Protein AF-A0A6A4NST4-F1 (afdb_monomer)

pLDDT: mean 87.43, std 15.98, range [32.81, 97.75]

Organism: Lupinus albus (NCBI:txid3870)

Foldseek 3Di:
DPPPDDQLVVLQVVLLVLLCQFAVDDCADPVRDGPCVVCVVCLVVVPSVNSGHVVCPPVDDPLVSSLSSVSSNQSNDPDSVSRDGPVCSVPRDSDPPPD

Sequence (99 aa):
MQGIVNEKTDVYSYGILLLEIITGRRALDHLQQSIVLWARPLLDANNLRELVDPSLGDDYDLEEMECVVLTASLCVEQSPFLRPRMSEVTTQPKYIVAL

InterPro domains:
  IPR011009 Protein kinase-like domain superfamily [SSF56112] (4-92)
  IPR046958 Receptor-like cytosolic serine/threonine-protein kinase RBK1/2/STUNTED [PTHR47987] (1-91)

Mean predicted aligned error: 5.73 Å

Structure (mmCIF, N/CA/C/O backbone):
data_AF-A0A6A4NST4-F1
#
_entry.id   AF-A0A6A4NST4-F1
#
loop_
_atom_site.group_PDB
_atom_site.id
_atom_site.type_symbol
_atom_site.label_atom_id
_atom_site.label_alt_id
_atom_site.label_comp_id
_atom_site.label_asym_id
_atom_site.label_entity_id
_atom_site.label_seq_id
_atom_site.pdbx_PDB_ins_code
_atom_site.Cartn_x
_atom_site.Cartn_y
_atom_site.Cartn_z
_atom_site.occupancy
_atom_site.B_iso_or_equiv
_atom_site.auth_seq_id
_atom_site.auth_comp_id
_atom_site.auth_asym_id
_atom_site.auth_atom_id
_atom_site.pdbx_PDB_model_num
ATOM 1 N N . MET A 1 1 ? 2.769 7.298 -27.152 1.00 40.72 1 MET A N 1
ATOM 2 C CA . MET A 1 1 ? 3.194 6.810 -25.824 1.00 40.72 1 MET A CA 1
ATOM 3 C C . MET A 1 1 ? 3.494 5.330 -25.955 1.00 40.72 1 MET A C 1
ATOM 5 O O . MET A 1 1 ? 2.572 4.566 -26.194 1.00 40.72 1 MET A O 1
ATOM 9 N N . GLN A 1 2 ? 4.762 4.926 -25.895 1.00 52.06 2 GLN A N 1
ATOM 10 C CA . GLN A 1 2 ? 5.093 3.515 -25.692 1.00 52.06 2 GLN A CA 1
ATOM 11 C C . GLN A 1 2 ? 4.999 3.274 -24.186 1.00 52.06 2 GLN A C 1
ATOM 13 O O . GLN A 1 2 ? 5.840 3.759 -23.433 1.00 52.06 2 GLN A O 1
ATOM 18 N N . GLY A 1 3 ? 3.922 2.630 -23.740 1.00 60.78 3 GLY A N 1
ATOM 19 C CA . GLY A 1 3 ? 3.842 2.157 -22.364 1.00 60.78 3 GLY A CA 1
ATOM 20 C C . GLY A 1 3 ? 4.898 1.076 -22.176 1.00 60.78 3 GLY A C 1
ATOM 21 O O . GLY A 1 3 ? 4.908 0.095 -22.918 1.00 60.78 3 GLY A O 1
ATOM 22 N N . ILE A 1 4 ? 5.810 1.268 -21.227 1.00 63.31 4 ILE A N 1
ATOM 23 C CA . ILE A 1 4 ? 6.735 0.212 -20.825 1.00 63.31 4 ILE A CA 1
ATOM 24 C C . ILE A 1 4 ? 5.906 -0.793 -20.025 1.00 63.31 4 ILE A C 1
ATOM 26 O O . ILE A 1 4 ? 5.597 -0.573 -18.852 1.00 63.31 4 ILE A O 1
ATOM 30 N N . VAL A 1 5 ? 5.500 -1.871 -20.694 1.00 67.44 5 VAL A N 1
ATOM 31 C CA . VAL A 1 5 ? 4.855 -3.018 -20.053 1.00 67.44 5 VAL A CA 1
ATOM 32 C C . VAL A 1 5 ? 5.952 -3.796 -19.338 1.00 67.44 5 VAL A C 1
ATOM 34 O O . VAL A 1 5 ? 6.819 -4.399 -19.967 1.00 67.44 5 VAL A O 1
ATOM 37 N N . ASN A 1 6 ? 5.957 -3.703 -18.015 1.00 84.69 6 ASN A N 1
ATOM 38 C CA . ASN A 1 6 ? 6.880 -4.401 -17.135 1.00 84.69 6 ASN A CA 1
ATOM 39 C C . ASN A 1 6 ? 6.132 -4.694 -15.834 1.00 84.69 6 ASN A C 1
ATOM 41 O O . ASN A 1 6 ? 5.343 -3.862 -15.391 1.00 84.69 6 ASN A O 1
ATOM 45 N N . GLU A 1 7 ? 6.436 -5.822 -15.199 1.00 91.12 7 GLU A N 1
ATOM 46 C CA . GLU A 1 7 ? 5.892 -6.244 -13.904 1.00 91.12 7 GLU A CA 1
ATOM 47 C C . GLU A 1 7 ? 5.878 -5.093 -12.885 1.00 91.12 7 GLU A C 1
ATOM 49 O O . GLU A 1 7 ? 4.913 -4.903 -12.156 1.00 91.12 7 GLU A O 1
ATOM 54 N N . LYS A 1 8 ? 6.919 -4.251 -12.864 1.00 93.19 8 LYS A N 1
ATOM 55 C CA . LYS A 1 8 ? 7.011 -3.115 -11.931 1.00 93.19 8 LYS A CA 1
ATOM 56 C C . LYS A 1 8 ? 5.955 -2.027 -12.148 1.00 93.19 8 LYS A C 1
ATOM 58 O O . LYS A 1 8 ? 5.676 -1.275 -11.212 1.00 93.19 8 LYS A O 1
ATOM 63 N N . THR A 1 9 ? 5.405 -1.906 -13.352 1.00 93.31 9 THR A N 1
ATOM 64 C CA . THR A 1 9 ? 4.270 -1.021 -13.654 1.00 93.31 9 THR A CA 1
ATOM 65 C C . THR A 1 9 ? 2.973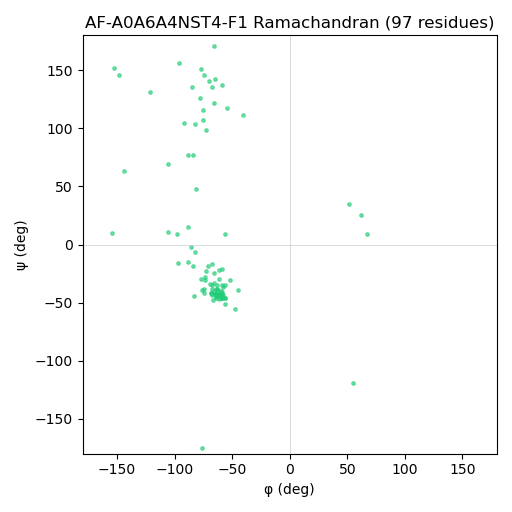 -1.611 -13.099 1.00 93.31 9 THR A C 1
ATOM 67 O O . THR A 1 9 ? 2.162 -0.876 -12.532 1.00 93.31 9 THR A O 1
ATOM 70 N N . ASP A 1 10 ? 2.814 -2.933 -13.184 1.00 93.56 10 ASP A N 1
ATOM 71 C CA . ASP A 1 10 ? 1.663 -3.650 -12.627 1.00 93.56 10 ASP A CA 1
ATOM 72 C C . ASP A 1 10 ? 1.681 -3.596 -11.094 1.00 93.56 10 ASP A C 1
ATOM 74 O O . ASP A 1 10 ? 0.672 -3.247 -10.488 1.00 93.56 10 ASP A O 1
ATOM 78 N N . VAL A 1 11 ? 2.849 -3.807 -10.470 1.00 95.75 11 VAL A N 1
ATOM 79 C CA . VAL A 1 11 ? 3.050 -3.652 -9.015 1.00 95.75 11 VAL A CA 1
ATOM 80 C C . VAL A 1 11 ? 2.659 -2.248 -8.555 1.00 95.75 11 VAL A C 1
ATOM 82 O O . VAL A 1 11 ? 1.945 -2.090 -7.571 1.00 95.75 11 VAL A O 1
ATOM 85 N N . TYR A 1 12 ? 3.090 -1.216 -9.282 1.00 95.56 12 TYR A N 1
ATOM 86 C CA . TYR A 1 12 ? 2.765 0.166 -8.929 1.00 95.56 12 TYR A CA 1
ATOM 87 C C . TYR A 1 12 ? 1.261 0.440 -9.006 1.00 95.56 12 TYR A C 1
ATOM 89 O O . TYR A 1 12 ? 0.688 1.055 -8.109 1.00 95.56 12 TYR A O 1
ATOM 97 N N . SER A 1 13 ? 0.617 -0.062 -10.059 1.00 95.44 13 SER A N 1
ATOM 98 C CA . SER A 1 13 ? -0.825 0.089 -10.263 1.00 95.44 13 SER A CA 1
ATOM 99 C C . SER A 1 13 ? -1.626 -0.695 -9.217 1.00 95.44 13 SER A C 1
ATOM 101 O O . SER A 1 13 ? -2.649 -0.213 -8.740 1.00 95.44 13 SER A O 1
ATOM 103 N N . TYR A 1 14 ? -1.128 -1.858 -8.792 1.00 95.75 14 TYR A N 1
ATOM 104 C CA . TYR A 1 14 ? -1.679 -2.611 -7.668 1.00 95.75 14 TYR A CA 1
ATOM 105 C C . TYR A 1 14 ? -1.558 -1.842 -6.345 1.00 95.75 14 TYR A C 1
ATOM 107 O O . TYR A 1 14 ? -2.519 -1.770 -5.587 1.00 95.75 14 TYR A O 1
ATOM 115 N N . GLY A 1 15 ? -0.416 -1.197 -6.089 1.00 96.81 15 GLY A N 1
ATOM 116 C CA . GLY A 1 15 ? -0.246 -0.327 -4.924 1.00 96.81 15 GLY A CA 1
ATOM 117 C C . GLY A 1 15 ? -1.244 0.836 -4.894 1.00 96.81 15 GLY A C 1
ATOM 118 O O . GLY A 1 15 ? -1.805 1.131 -3.843 1.00 96.81 15 GLY A O 1
ATOM 119 N N . ILE A 1 16 ? -1.521 1.456 -6.047 1.00 97.56 16 ILE A N 1
ATOM 120 C CA . ILE A 1 16 ? -2.568 2.485 -6.167 1.00 97.56 16 ILE A CA 1
ATOM 121 C C . ILE A 1 16 ? -3.942 1.905 -5.828 1.00 97.56 16 ILE A C 1
ATOM 123 O O . ILE A 1 16 ? -4.661 2.508 -5.037 1.00 97.56 1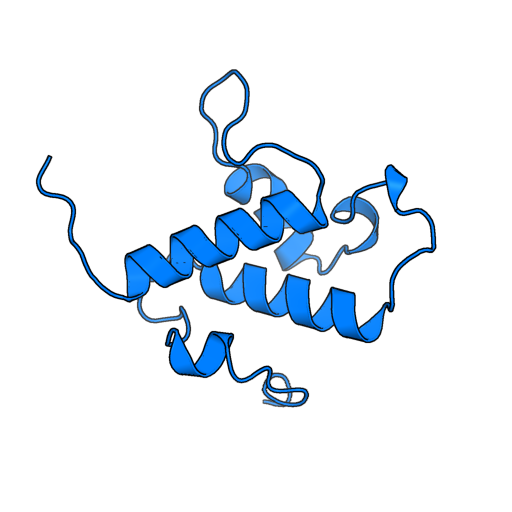6 ILE A O 1
ATOM 127 N N . LEU A 1 17 ? -4.283 0.736 -6.375 1.00 97.31 17 LEU A N 1
ATOM 128 C CA . LEU A 1 17 ? -5.552 0.067 -6.088 1.00 97.31 17 LEU A CA 1
ATOM 129 C C . LEU A 1 17 ? -5.714 -0.227 -4.589 1.00 97.31 17 LEU A C 1
ATOM 131 O O . LEU A 1 17 ? -6.785 -0.000 -4.032 1.00 97.31 17 LEU A O 1
ATOM 135 N N . LEU A 1 18 ? -4.654 -0.688 -3.916 1.00 97.00 18 LEU A N 1
ATOM 136 C CA . LEU A 1 18 ? -4.682 -0.881 -2.466 1.00 97.00 18 LEU A CA 1
ATOM 137 C C . LEU A 1 18 ? -4.956 0.431 -1.726 1.00 97.00 18 LEU A C 1
ATOM 139 O O . LEU A 1 18 ? -5.776 0.447 -0.813 1.00 97.00 18 LEU A O 1
ATOM 143 N N . LEU A 1 19 ? -4.322 1.537 -2.131 1.00 97.75 19 LEU A N 1
ATOM 144 C CA . LEU A 1 19 ? -4.601 2.848 -1.540 1.00 97.75 19 LEU A CA 1
ATOM 145 C C . LEU A 1 19 ? -6.049 3.291 -1.777 1.00 97.75 19 LEU A C 1
ATOM 147 O O . LEU A 1 19 ? -6.654 3.848 -0.866 1.00 97.75 19 LEU A O 1
ATOM 151 N N . GLU A 1 20 ? -6.631 3.038 -2.951 1.00 97.75 20 GLU A N 1
ATOM 152 C CA . GLU A 1 20 ? -8.051 3.332 -3.195 1.00 97.75 20 GLU A CA 1
ATOM 153 C C . GLU A 1 20 ? -8.961 2.563 -2.231 1.00 97.75 20 GLU A C 1
ATOM 155 O O . GLU A 1 20 ? -9.874 3.148 -1.652 1.00 97.75 20 GLU A O 1
ATOM 160 N N . ILE A 1 21 ? -8.677 1.275 -2.013 1.00 96.12 21 ILE A N 1
ATOM 161 C 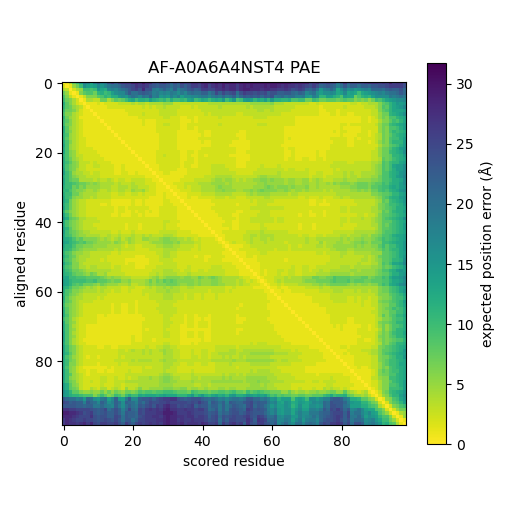CA . ILE A 1 21 ? -9.452 0.416 -1.110 1.00 96.12 21 ILE A CA 1
ATOM 162 C C . ILE A 1 21 ? -9.306 0.869 0.347 1.00 96.12 21 ILE A C 1
ATOM 164 O O . ILE A 1 21 ? -10.310 1.017 1.035 1.00 96.12 21 ILE A O 1
ATOM 168 N N . ILE A 1 22 ? -8.075 1.112 0.812 1.00 95.88 22 ILE A N 1
ATOM 169 C CA . ILE A 1 22 ? -7.798 1.512 2.201 1.00 95.88 22 ILE A CA 1
ATOM 170 C C . ILE A 1 22 ? -8.459 2.852 2.531 1.00 95.88 22 ILE A C 1
ATOM 172 O O . ILE A 1 22 ? -8.987 3.027 3.624 1.00 95.88 22 ILE A O 1
ATOM 176 N N . THR A 1 23 ? -8.384 3.811 1.608 1.00 96.25 23 THR A N 1
ATOM 177 C CA . THR A 1 23 ? -8.722 5.218 1.878 1.00 96.25 23 THR A CA 1
ATOM 178 C C . THR A 1 23 ? -10.148 5.595 1.471 1.00 96.25 23 THR A C 1
ATOM 180 O O . THR A 1 23 ? -10.607 6.684 1.820 1.00 96.25 23 THR A O 1
ATOM 183 N N . GLY A 1 24 ? -10.810 4.772 0.649 1.00 95.75 24 GLY A N 1
ATOM 184 C CA . GLY A 1 24 ? -12.088 5.103 0.011 1.00 95.75 24 GLY A CA 1
ATOM 185 C C . GLY A 1 24 ? -11.999 6.236 -1.025 1.00 95.75 24 GLY A C 1
ATOM 186 O O . GLY A 1 24 ? -13.019 6.749 -1.494 1.00 95.75 24 GLY A O 1
ATOM 187 N N . ARG A 1 25 ? -10.788 6.681 -1.387 1.00 96.12 25 ARG A N 1
ATOM 188 C CA . ARG A 1 25 ? -10.552 7.771 -2.347 1.00 96.12 25 ARG A CA 1
ATOM 189 C C . ARG A 1 25 ? -10.285 7.214 -3.741 1.00 96.12 25 ARG A C 1
ATOM 191 O O . ARG A 1 25 ? -9.813 6.100 -3.908 1.00 96.12 25 ARG A O 1
ATOM 198 N N . ARG A 1 26 ? -10.531 8.037 -4.762 1.00 96.75 26 ARG A N 1
ATOM 199 C CA . ARG A 1 26 ? -10.180 7.712 -6.154 1.00 96.75 26 ARG A CA 1
ATOM 200 C C . ARG A 1 26 ? -8.674 7.839 -6.382 1.00 96.75 26 ARG A C 1
ATOM 202 O O . ARG A 1 26 ? -8.063 8.777 -5.872 1.00 96.75 26 ARG A O 1
ATOM 209 N N . ALA A 1 27 ? -8.118 6.983 -7.239 1.00 96.50 27 ALA A N 1
ATOM 210 C CA . ALA A 1 27 ? -6.714 7.004 -7.653 1.00 96.50 27 ALA A CA 1
ATOM 211 C C . ALA A 1 27 ? -6.288 8.349 -8.241 1.00 96.50 27 ALA A C 1
ATOM 213 O O . ALA A 1 27 ? -5.146 8.771 -8.064 1.00 96.50 27 ALA A O 1
ATOM 214 N N . LEU A 1 28 ? -7.209 9.005 -8.946 1.00 96.38 28 LEU A N 1
ATOM 215 C CA . LEU A 1 28 ? -7.050 10.351 -9.470 1.00 96.38 28 LEU A CA 1
ATOM 216 C C . LEU A 1 28 ? -8.148 11.242 -8.902 1.00 96.38 28 LEU A C 1
ATOM 218 O O . LEU A 1 28 ? -9.338 10.907 -8.945 1.00 96.38 28 LEU A O 1
ATOM 222 N N . ASP A 1 29 ? -7.751 12.398 -8.389 1.00 92.25 29 ASP A N 1
ATOM 223 C CA . ASP A 1 29 ? -8.701 13.418 -7.980 1.00 92.25 29 ASP A CA 1
ATOM 224 C C . ASP A 1 29 ? -9.297 14.170 -9.192 1.00 92.25 29 ASP A C 1
ATOM 226 O O . ASP A 1 29 ? -9.070 13.855 -10.363 1.00 92.25 29 ASP A O 1
ATOM 230 N N . HIS A 1 30 ? -10.107 15.189 -8.912 1.00 91.81 30 HIS A N 1
ATOM 231 C CA . HIS A 1 30 ? -10.746 16.013 -9.940 1.00 91.81 30 HIS A CA 1
ATOM 232 C C . HIS A 1 30 ? -9.749 16.874 -10.738 1.00 91.81 30 HIS A C 1
ATOM 234 O O . HIS A 1 30 ? -10.090 17.338 -11.824 1.00 91.81 30 HIS A O 1
ATOM 240 N N . LEU A 1 31 ? -8.527 17.053 -10.231 1.00 94.44 31 LEU A N 1
ATOM 241 C CA . LEU A 1 31 ? -7.417 17.749 -10.878 1.00 94.44 31 LEU A CA 1
ATOM 242 C C . LEU A 1 31 ? -6.439 16.779 -11.564 1.00 94.44 31 LEU A C 1
ATOM 244 O O . LEU A 1 31 ? -5.381 17.213 -12.017 1.00 94.44 31 LEU A O 1
ATOM 248 N N . GLN A 1 32 ? -6.785 15.488 -11.668 1.00 93.00 32 GLN A N 1
ATOM 249 C CA . GLN A 1 32 ? -5.922 14.427 -12.205 1.00 93.00 32 GLN A CA 1
ATOM 250 C C . GLN A 1 32 ? -4.629 14.220 -11.393 1.00 93.00 32 GLN A C 1
ATOM 252 O O . GLN A 1 32 ? -3.629 13.732 -11.921 1.00 93.00 32 GLN A O 1
ATOM 257 N N . GLN A 1 33 ? -4.630 14.575 -10.107 1.00 94.06 33 GLN A N 1
ATOM 258 C CA . GLN A 1 33 ? -3.523 14.295 -9.202 1.00 94.06 33 GLN A CA 1
ATOM 259 C C . GLN A 1 33 ? -3.655 12.890 -8.624 1.00 94.06 33 GLN A C 1
ATOM 261 O O . GLN A 1 33 ? -4.734 12.465 -8.212 1.00 94.06 33 GLN A O 1
ATOM 266 N N . SER A 1 34 ? -2.532 12.172 -8.598 1.00 95.69 34 SER A N 1
ATOM 267 C CA . SER A 1 34 ? -2.465 10.824 -8.039 1.00 95.69 34 SER A CA 1
ATOM 268 C C . SER A 1 34 ? -2.684 10.839 -6.530 1.00 95.69 34 SER A C 1
ATOM 270 O O . SER A 1 34 ? -2.041 11.610 -5.815 1.00 95.69 34 SER A O 1
ATOM 272 N N . ILE A 1 35 ? -3.505 9.908 -6.043 1.00 97.31 35 ILE A N 1
ATOM 273 C CA . ILE A 1 35 ? -3.700 9.622 -4.618 1.00 97.31 35 ILE A CA 1
ATOM 274 C C . ILE A 1 35 ? -2.376 9.386 -3.882 1.00 97.31 35 ILE A C 1
ATOM 276 O O . ILE A 1 35 ? -2.251 9.739 -2.712 1.00 97.31 35 ILE A O 1
ATOM 280 N N . VAL A 1 36 ? -1.359 8.861 -4.575 1.00 97.12 36 VAL A N 1
ATOM 281 C CA . VAL A 1 36 ? -0.027 8.612 -4.010 1.00 97.12 36 VAL A CA 1
ATOM 282 C C . VAL A 1 36 ? 0.589 9.901 -3.471 1.00 97.12 36 VAL A C 1
ATOM 284 O O . VAL A 1 36 ? 1.229 9.863 -2.428 1.00 97.12 36 VAL A O 1
ATOM 287 N N . LEU A 1 37 ? 0.372 11.045 -4.131 1.00 95.81 37 LEU A N 1
ATOM 288 C CA . LEU A 1 37 ? 0.900 12.338 -3.677 1.00 95.81 37 LEU A CA 1
ATOM 289 C C . LEU A 1 37 ? 0.308 12.757 -2.329 1.00 95.81 37 LEU A C 1
ATOM 291 O O . LEU A 1 37 ? 1.022 13.297 -1.490 1.00 95.81 37 LEU A O 1
ATOM 295 N N . TRP A 1 38 ? -0.982 12.491 -2.124 1.00 95.56 38 TRP A N 1
ATOM 296 C CA . TRP A 1 38 ? -1.667 12.765 -0.864 1.00 95.56 38 TRP A CA 1
ATOM 297 C C . TRP A 1 38 ? -1.284 11.753 0.224 1.00 95.56 38 TRP A C 1
ATOM 299 O O . TRP A 1 38 ? -1.046 12.142 1.364 1.00 95.56 38 TRP A O 1
ATOM 309 N N . ALA A 1 39 ? -1.182 10.468 -0.129 1.00 96.44 39 ALA A N 1
ATOM 310 C CA . ALA A 1 39 ? -0.901 9.391 0.816 1.00 96.44 39 ALA A CA 1
ATOM 311 C C . ALA A 1 39 ? 0.559 9.373 1.295 1.00 96.44 39 ALA A C 1
ATOM 313 O O . ALA A 1 39 ? 0.815 8.981 2.428 1.00 96.44 39 ALA A O 1
ATOM 314 N N . ARG A 1 40 ? 1.521 9.807 0.467 1.00 95.00 40 ARG A N 1
ATOM 315 C CA . ARG A 1 40 ? 2.965 9.729 0.755 1.00 95.00 40 ARG A CA 1
ATOM 316 C C . ARG A 1 40 ? 3.368 10.223 2.154 1.00 95.00 40 ARG A C 1
ATOM 318 O O . ARG A 1 40 ? 3.951 9.428 2.881 1.00 95.00 40 ARG A O 1
ATOM 325 N N . PRO A 1 41 ? 3.034 11.457 2.582 1.00 95.38 41 PRO A N 1
ATOM 326 C CA . PRO A 1 41 ? 3.404 11.922 3.920 1.00 95.38 41 PRO A CA 1
ATOM 327 C C . PRO A 1 41 ? 2.786 11.083 5.048 1.00 95.38 41 PRO A C 1
ATOM 329 O O . PRO A 1 41 ? 3.390 10.961 6.109 1.00 95.38 41 PRO A O 1
ATOM 332 N N . LEU A 1 42 ? 1.604 10.495 4.833 1.00 95.94 42 LEU A N 1
ATOM 333 C CA . LEU A 1 42 ? 0.937 9.640 5.819 1.00 95.94 42 LEU A CA 1
ATOM 334 C C . LEU A 1 42 ? 1.590 8.257 5.898 1.00 95.94 42 LEU A C 1
ATOM 336 O O . LEU A 1 42 ? 1.755 7.728 6.994 1.00 95.94 42 LEU A O 1
ATOM 340 N N . LEU A 1 43 ? 1.995 7.704 4.751 1.00 93.69 43 LEU A N 1
ATOM 341 C CA . LEU A 1 43 ? 2.755 6.456 4.666 1.00 93.69 43 LEU A CA 1
ATOM 342 C C . LEU A 1 43 ? 4.127 6.607 5.336 1.00 93.69 43 LEU A C 1
ATOM 344 O O . LEU A 1 43 ? 4.498 5.770 6.152 1.00 93.69 43 LEU A O 1
ATOM 348 N N . ASP A 1 44 ? 4.839 7.703 5.059 1.00 91.25 44 ASP A N 1
ATOM 349 C CA . ASP A 1 44 ? 6.159 7.985 5.638 1.00 91.25 44 ASP A CA 1
ATOM 350 C C . ASP A 1 44 ? 6.085 8.221 7.160 1.00 91.25 44 ASP A C 1
ATOM 352 O O . ASP A 1 44 ? 7.001 7.864 7.899 1.00 91.25 44 ASP A O 1
ATOM 356 N N . ALA A 1 45 ? 4.982 8.806 7.643 1.00 91.81 45 ALA A N 1
ATOM 357 C CA . ALA A 1 45 ? 4.721 9.019 9.068 1.00 91.81 45 ALA A CA 1
ATOM 358 C C . ALA A 1 45 ? 4.067 7.812 9.769 1.00 91.81 45 ALA A C 1
ATOM 360 O O . ALA A 1 45 ? 3.799 7.886 10.969 1.00 91.81 45 ALA A O 1
ATOM 361 N N . ASN A 1 46 ? 3.772 6.732 9.037 1.00 87.56 46 ASN A N 1
ATOM 362 C CA . ASN A 1 46 ? 3.016 5.570 9.510 1.00 87.56 46 ASN A CA 1
AT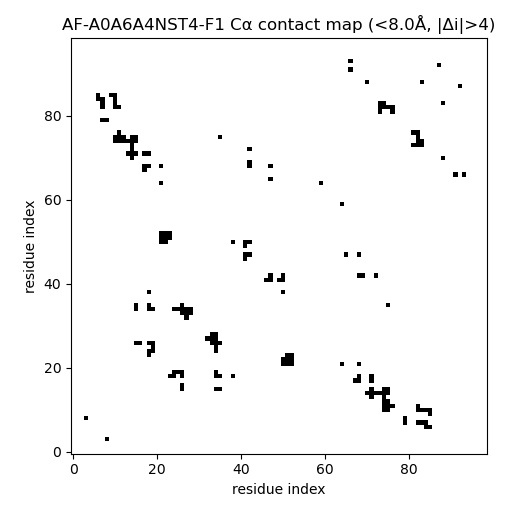OM 363 C C . ASN A 1 46 ? 1.672 5.946 10.184 1.00 87.56 46 ASN A C 1
ATOM 365 O O . ASN A 1 46 ? 1.240 5.322 11.156 1.00 87.56 46 ASN A O 1
ATOM 369 N N . ASN A 1 47 ? 1.011 6.999 9.689 1.00 91.25 47 ASN A N 1
ATOM 370 C CA . ASN A 1 47 ? -0.229 7.539 10.251 1.00 91.25 47 ASN A CA 1
ATOM 371 C C . ASN A 1 47 ? -1.458 6.836 9.654 1.00 91.25 47 ASN A C 1
ATOM 373 O O . ASN A 1 47 ? -2.152 7.371 8.789 1.00 91.25 47 ASN A O 1
ATOM 377 N N . LEU A 1 48 ? -1.726 5.620 10.135 1.00 90.00 48 LEU A N 1
ATOM 378 C CA . LEU A 1 48 ? -2.834 4.780 9.662 1.00 90.00 48 LEU A CA 1
ATOM 379 C C . LEU A 1 48 ? -4.200 5.441 9.839 1.00 90.00 48 LEU A C 1
ATOM 381 O O . LEU A 1 48 ? -5.045 5.350 8.957 1.00 90.00 48 LEU A O 1
ATOM 385 N N . ARG A 1 49 ? -4.415 6.134 10.960 1.00 90.62 49 ARG A N 1
ATOM 386 C CA . ARG A 1 49 ? -5.726 6.695 11.307 1.00 90.62 49 ARG A CA 1
ATOM 387 C C . ARG A 1 49 ? -6.206 7.746 10.306 1.00 90.62 49 ARG A C 1
ATOM 389 O O . ARG A 1 49 ? -7.402 7.859 10.076 1.00 90.62 49 ARG A O 1
ATOM 396 N N . GLU A 1 50 ? -5.289 8.530 9.746 1.00 94.00 50 GLU A N 1
ATOM 397 C CA . GLU A 1 50 ? -5.620 9.514 8.707 1.00 94.00 50 GLU A CA 1
ATOM 398 C C . GLU A 1 50 ? -5.671 8.908 7.301 1.00 94.00 50 GLU A C 1
ATOM 400 O O . GLU A 1 50 ? -6.247 9.509 6.392 1.00 94.00 50 GLU A O 1
ATOM 405 N N . LEU A 1 51 ? -5.060 7.736 7.120 1.00 95.44 51 LEU A N 1
ATOM 406 C CA . LEU A 1 51 ? -5.023 7.033 5.847 1.00 95.44 51 LEU A CA 1
ATOM 407 C C . LEU A 1 51 ? -6.299 6.214 5.612 1.00 95.44 51 LEU A C 1
ATOM 409 O O . LEU A 1 51 ? -6.833 6.233 4.507 1.00 95.44 51 LEU A O 1
ATOM 413 N N . VAL A 1 52 ? -6.773 5.499 6.632 1.00 95.94 52 VAL A N 1
ATOM 414 C CA . VAL A 1 52 ? -7.913 4.580 6.535 1.00 95.94 52 VAL A CA 1
ATOM 415 C C . VAL A 1 52 ? -9.223 5.345 6.341 1.00 95.94 52 VAL A C 1
ATOM 417 O O . VAL A 1 52 ? -9.440 6.398 6.943 1.00 95.94 52 VAL A O 1
ATOM 420 N N . ASP A 1 53 ? -10.102 4.807 5.494 1.00 95.94 53 ASP A N 1
ATOM 421 C CA . ASP A 1 53 ? -11.445 5.327 5.258 1.00 95.94 53 ASP A CA 1
ATOM 422 C C . ASP A 1 53 ? -12.213 5.453 6.590 1.00 95.94 53 ASP A C 1
ATOM 424 O O . ASP A 1 53 ? -12.495 4.442 7.240 1.00 95.94 53 ASP A O 1
ATOM 428 N N . PRO A 1 54 ? -12.611 6.673 7.001 1.00 94.12 54 PRO A N 1
ATOM 429 C CA . PRO A 1 54 ? -13.354 6.881 8.240 1.00 94.12 54 PRO A CA 1
ATOM 430 C C . PRO A 1 54 ? -14.690 6.131 8.305 1.00 94.12 54 PRO A C 1
ATOM 432 O O . PRO A 1 54 ? -15.217 5.932 9.398 1.00 94.12 54 PRO A O 1
ATOM 435 N N . SER A 1 55 ? -15.261 5.740 7.159 1.00 94.94 55 SER A N 1
ATOM 436 C CA . SER A 1 55 ? -16.506 4.971 7.097 1.00 94.94 55 SER A CA 1
ATOM 437 C C . SER A 1 55 ? -16.356 3.524 7.569 1.00 94.94 55 SER A C 1
ATOM 439 O O . SER A 1 55 ? -17.361 2.925 7.947 1.00 94.94 55 SER A O 1
ATOM 441 N N . LEU A 1 56 ? -15.127 2.992 7.615 1.00 92.12 56 LEU A N 1
ATOM 442 C CA . LEU A 1 56 ? -14.844 1.668 8.172 1.00 92.12 56 LEU A CA 1
ATOM 443 C C . LEU A 1 56 ? -14.950 1.644 9.702 1.00 92.12 56 LEU A C 1
ATOM 445 O O . LEU A 1 56 ? -15.184 0.583 10.267 1.00 92.12 56 LEU A O 1
ATOM 449 N N . GLY A 1 57 ? -14.813 2.782 10.393 1.00 89.69 57 GLY A N 1
ATOM 450 C CA . GLY A 1 57 ? -14.865 2.818 11.858 1.00 89.69 57 GLY A CA 1
ATOM 451 C C . GLY A 1 57 ? -13.856 1.849 12.486 1.00 89.69 57 GLY A C 1
ATOM 452 O O . GLY A 1 57 ? -12.663 1.981 12.237 1.00 89.69 57 GLY A O 1
ATOM 453 N N . ASP A 1 58 ? -14.349 0.882 13.262 1.00 88.31 58 ASP A N 1
ATOM 454 C CA . ASP A 1 58 ? -13.554 -0.202 13.863 1.00 88.31 58 ASP A CA 1
ATOM 455 C C . ASP A 1 58 ? -13.770 -1.565 13.150 1.00 88.31 58 ASP A C 1
ATOM 457 O O . ASP A 1 58 ? -13.338 -2.602 13.652 1.00 88.31 58 ASP A O 1
ATOM 461 N N . ASP A 1 59 ? -14.433 -1.593 11.983 1.00 92.69 59 ASP A N 1
ATOM 462 C CA . ASP A 1 59 ? -14.740 -2.813 11.208 1.00 92.69 59 ASP A CA 1
ATOM 463 C C . ASP A 1 59 ? -13.549 -3.279 10.341 1.00 92.69 59 ASP A C 1
ATOM 465 O O . ASP A 1 59 ? -13.684 -3.589 9.154 1.00 92.69 59 ASP A O 1
ATOM 469 N N . TYR A 1 60 ? -12.351 -3.339 10.923 1.00 90.44 60 TYR A N 1
ATOM 470 C CA . TYR A 1 60 ? -11.180 -3.951 10.295 1.00 90.44 60 TYR A CA 1
ATOM 471 C C . TYR A 1 60 ? -10.194 -4.486 11.337 1.00 90.44 60 TYR A C 1
ATOM 473 O O . TYR A 1 60 ? -10.088 -3.970 12.449 1.00 90.44 60 TYR A O 1
ATOM 481 N N . ASP A 1 61 ? -9.440 -5.520 10.965 1.00 93.06 61 ASP A N 1
ATOM 482 C CA . ASP A 1 61 ? -8.325 -5.996 11.779 1.00 93.06 61 ASP A CA 1
ATOM 483 C C . ASP A 1 61 ? -7.110 -5.075 11.597 1.00 93.06 61 ASP A C 1
ATOM 485 O O . ASP A 1 61 ? -6.680 -4.795 10.473 1.00 93.06 61 ASP A O 1
ATOM 489 N N . LEU A 1 62 ? -6.572 -4.569 12.708 1.00 91.38 62 LEU A N 1
ATOM 490 C CA . LEU A 1 62 ? -5.477 -3.601 12.687 1.00 91.38 62 LEU A CA 1
ATOM 491 C C . LEU A 1 62 ? -4.182 -4.198 12.119 1.00 91.38 62 LEU A C 1
ATOM 493 O O . LEU A 1 62 ? -3.494 -3.518 11.362 1.00 91.38 62 LEU A O 1
ATOM 497 N N . GLU A 1 63 ? -3.867 -5.451 12.452 1.00 90.31 63 GLU A N 1
ATOM 498 C CA . GLU A 1 63 ? -2.647 -6.127 11.997 1.00 90.31 63 GLU A CA 1
ATOM 499 C C . GLU A 1 63 ? -2.713 -6.383 10.485 1.00 90.31 63 GLU A C 1
ATOM 501 O O . GLU A 1 63 ? -1.748 -6.141 9.753 1.00 90.31 63 GLU A O 1
ATOM 506 N N . GLU A 1 64 ? -3.877 -6.807 9.985 1.00 90.69 64 GLU A N 1
ATOM 507 C CA . GLU A 1 64 ? -4.094 -6.962 8.547 1.00 90.69 64 GLU A CA 1
ATOM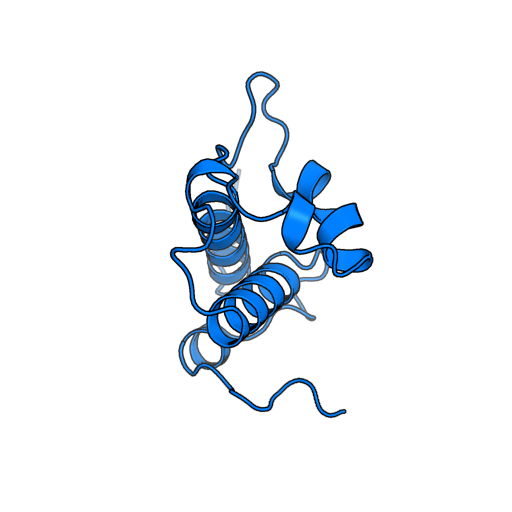 508 C C . GLU A 1 64 ? -4.037 -5.613 7.818 1.00 90.69 64 GLU A C 1
ATOM 510 O O . GLU A 1 64 ? -3.388 -5.514 6.773 1.00 90.69 64 GLU A O 1
ATOM 515 N N . MET A 1 65 ? -4.639 -4.557 8.373 1.00 92.62 65 MET A N 1
ATOM 516 C CA . MET A 1 65 ? -4.589 -3.214 7.784 1.00 92.62 65 MET A CA 1
ATOM 517 C C . MET A 1 65 ? -3.155 -2.677 7.711 1.00 92.62 65 MET A C 1
ATOM 519 O O . MET A 1 65 ? -2.745 -2.166 6.668 1.00 92.62 65 MET A O 1
ATOM 523 N N . GLU A 1 66 ? -2.364 -2.840 8.772 1.00 92.25 66 GLU A N 1
ATOM 524 C CA . GLU A 1 66 ? -0.939 -2.491 8.790 1.00 92.25 66 GLU A CA 1
ATOM 525 C C . GLU A 1 66 ? -0.165 -3.207 7.680 1.00 92.25 66 GLU A C 1
ATOM 527 O O . GLU A 1 66 ? 0.586 -2.575 6.928 1.00 92.25 66 GLU A O 1
ATOM 532 N N . CYS A 1 67 ? -0.402 -4.510 7.514 1.00 90.69 67 CYS A N 1
ATOM 533 C CA . CYS A 1 67 ? 0.216 -5.296 6.451 1.00 90.69 67 CYS A CA 1
ATOM 534 C C . CYS A 1 67 ? -0.163 -4.781 5.054 1.00 90.69 67 CYS A C 1
ATOM 536 O O . CYS A 1 67 ? 0.698 -4.678 4.170 1.00 90.69 67 CYS A O 1
ATOM 538 N N . VAL A 1 68 ? -1.437 -4.448 4.829 1.00 93.12 68 VAL A N 1
ATOM 539 C CA . VAL A 1 68 ? -1.915 -3.947 3.532 1.00 93.12 68 VAL A CA 1
ATOM 540 C C . VAL A 1 68 ? -1.350 -2.555 3.244 1.00 93.12 68 VAL A C 1
ATOM 542 O O . VAL A 1 68 ? -0.896 -2.311 2.125 1.00 93.12 68 VAL A O 1
ATOM 545 N N . VAL A 1 69 ? -1.295 -1.664 4.238 1.00 94.81 69 VAL A N 1
ATOM 546 C CA . VAL A 1 69 ? -0.727 -0.313 4.094 1.00 94.81 69 VAL A CA 1
ATOM 547 C C . VAL A 1 69 ? 0.761 -0.367 3.773 1.00 94.81 69 VAL A C 1
ATOM 549 O O . VAL A 1 69 ? 1.220 0.306 2.847 1.00 94.81 69 VAL A O 1
ATOM 552 N N . LEU A 1 70 ? 1.517 -1.206 4.478 1.00 93.75 70 LEU A N 1
ATOM 553 C CA . LEU A 1 70 ? 2.924 -1.435 4.181 1.00 93.75 70 LEU A CA 1
ATOM 554 C C . LEU A 1 70 ? 3.113 -1.970 2.754 1.00 93.75 70 LEU A C 1
ATOM 556 O O . LEU A 1 70 ? 3.961 -1.478 2.008 1.00 93.75 70 LEU A O 1
ATOM 560 N N . THR A 1 71 ? 2.304 -2.956 2.360 1.00 94.44 71 THR A N 1
ATOM 561 C CA . THR A 1 71 ? 2.342 -3.526 1.007 1.00 94.44 71 THR A CA 1
ATOM 562 C C . THR A 1 71 ? 2.072 -2.446 -0.037 1.00 94.44 71 THR A C 1
ATOM 564 O O 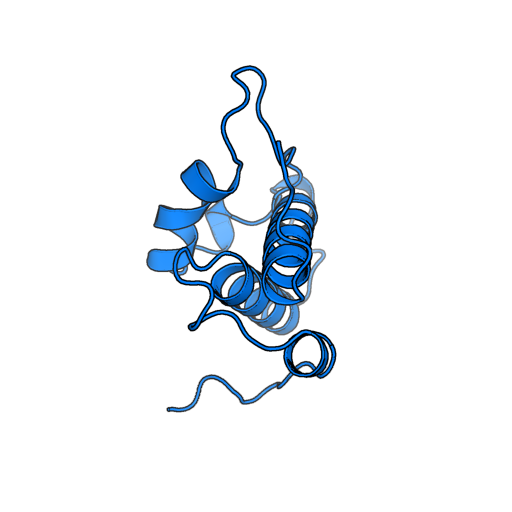. THR A 1 71 ? 2.823 -2.331 -1.009 1.00 94.44 71 THR A O 1
ATOM 567 N N . ALA A 1 72 ? 1.051 -1.613 0.179 1.00 95.88 72 ALA A N 1
ATOM 568 C CA . ALA A 1 72 ? 0.729 -0.488 -0.688 1.00 95.88 72 ALA A CA 1
ATOM 569 C C . ALA A 1 72 ? 1.907 0.493 -0.787 1.00 95.88 72 ALA A C 1
ATOM 571 O O . ALA A 1 72 ? 2.297 0.845 -1.900 1.00 95.88 72 ALA A O 1
ATOM 572 N N . SER A 1 73 ? 2.521 0.853 0.347 1.00 95.94 73 SER A N 1
ATOM 573 C CA . SER A 1 73 ? 3.682 1.751 0.426 1.00 95.94 73 SER A CA 1
ATOM 574 C C . SER A 1 73 ? 4.858 1.261 -0.424 1.00 95.94 73 SER A C 1
ATOM 576 O O . SER A 1 73 ? 5.348 1.985 -1.293 1.00 95.94 73 SER A O 1
ATOM 578 N N . LEU A 1 74 ? 5.249 -0.008 -0.257 1.00 95.44 74 LEU A N 1
ATOM 579 C CA . LEU A 1 74 ? 6.330 -0.628 -1.030 1.00 95.44 74 LEU A CA 1
ATOM 580 C C . LEU A 1 74 ? 6.000 -0.705 -2.528 1.00 95.44 74 LEU A C 1
ATOM 582 O O . LEU A 1 74 ? 6.867 -0.498 -3.380 1.00 95.44 74 LEU A O 1
ATOM 586 N N . CYS A 1 75 ? 4.741 -0.987 -2.873 1.00 96.56 75 CYS A N 1
ATOM 587 C CA . CYS A 1 75 ? 4.297 -1.074 -4.262 1.00 96.56 75 CYS A CA 1
ATOM 588 C C . CYS A 1 75 ? 4.334 0.286 -4.980 1.00 96.56 75 CYS A C 1
ATOM 590 O O . CYS A 1 75 ? 4.721 0.345 -6.150 1.00 96.56 75 CYS A O 1
ATOM 592 N N . VAL A 1 76 ? 3.980 1.381 -4.293 1.00 96.56 76 VAL A N 1
ATOM 593 C CA . VAL A 1 76 ? 3.959 2.744 -4.863 1.00 96.56 76 VAL A CA 1
ATOM 594 C C . VAL A 1 76 ? 5.294 3.486 -4.745 1.00 96.56 76 VAL A C 1
ATOM 596 O O . VAL A 1 76 ? 5.362 4.706 -4.945 1.00 96.56 76 VAL A O 1
ATOM 599 N N . GLU A 1 77 ? 6.381 2.772 -4.456 1.00 95.25 77 GLU A N 1
ATOM 600 C CA . GLU A 1 77 ? 7.708 3.369 -4.403 1.00 95.25 77 GLU A CA 1
ATOM 601 C C . GLU A 1 77 ? 8.079 4.009 -5.757 1.00 95.25 77 GLU A C 1
ATOM 603 O O . GLU A 1 77 ? 7.814 3.462 -6.836 1.00 95.25 77 GLU A O 1
ATOM 608 N N . GLN A 1 78 ? 8.669 5.209 -5.723 1.00 92.44 78 GLN A N 1
ATOM 609 C CA . GLN A 1 78 ? 9.058 5.934 -6.932 1.00 92.44 78 GLN A CA 1
ATOM 610 C C . GLN A 1 78 ? 10.101 5.144 -7.716 1.00 92.44 78 GLN A C 1
ATOM 612 O O . GLN A 1 78 ? 9.977 5.021 -8.935 1.00 92.44 78 GLN A O 1
ATOM 617 N N . SER A 1 79 ? 11.080 4.558 -7.019 1.00 93.44 79 SER A N 1
ATOM 618 C CA . SER A 1 79 ? 12.082 3.687 -7.632 1.00 93.44 79 SER A CA 1
ATOM 619 C C . SER A 1 79 ? 11.493 2.309 -7.975 1.00 93.44 79 SER A C 1
ATOM 621 O O . SER A 1 79 ? 11.179 1.537 -7.067 1.00 93.44 79 SER A O 1
ATOM 623 N N . PRO A 1 80 ? 11.409 1.912 -9.264 1.00 92.50 80 PRO A N 1
ATOM 624 C CA . PRO A 1 80 ? 10.908 0.588 -9.649 1.00 92.50 80 PRO A CA 1
ATOM 625 C C . PRO A 1 80 ? 11.746 -0.577 -9.103 1.00 92.50 80 PRO A C 1
ATOM 627 O O . PRO A 1 80 ? 11.249 -1.696 -9.009 1.00 92.50 80 PRO A O 1
ATOM 630 N N . PHE A 1 81 ? 13.012 -0.322 -8.754 1.00 91.62 81 PHE A N 1
ATOM 631 C CA . PHE A 1 81 ? 13.927 -1.317 -8.189 1.00 91.62 81 PHE A CA 1
ATOM 632 C C . PHE A 1 81 ? 13.610 -1.668 -6.737 1.00 91.62 81 PHE A C 1
ATOM 634 O O . PHE A 1 81 ? 13.918 -2.775 -6.311 1.00 91.62 81 PHE A O 1
ATOM 641 N N . LEU A 1 82 ? 13.010 -0.733 -5.996 1.00 92.88 82 LEU A N 1
ATOM 642 C CA . LEU A 1 82 ? 12.630 -0.927 -4.596 1.00 92.88 82 LEU A CA 1
ATOM 643 C C . LEU A 1 82 ? 11.231 -1.530 -4.451 1.00 92.88 82 LEU A C 1
ATOM 645 O O . LEU A 1 82 ? 10.887 -2.037 -3.388 1.00 92.88 82 LEU A O 1
ATOM 649 N N . ARG A 1 83 ? 10.430 -1.511 -5.522 1.00 95.12 83 ARG A N 1
ATOM 650 C CA . ARG A 1 83 ? 9.144 -2.208 -5.538 1.00 95.12 83 ARG A CA 1
ATOM 651 C C . ARG A 1 83 ? 9.382 -3.717 -5.426 1.00 95.12 83 ARG A C 1
ATOM 653 O O . ARG A 1 83 ? 10.301 -4.217 -6.085 1.00 95.12 83 ARG A O 1
ATOM 660 N N . PRO A 1 84 ? 8.538 -4.465 -4.707 1.00 94.06 84 PRO A N 1
ATOM 661 C CA . PRO A 1 84 ? 8.594 -5.925 -4.674 1.00 94.06 84 PRO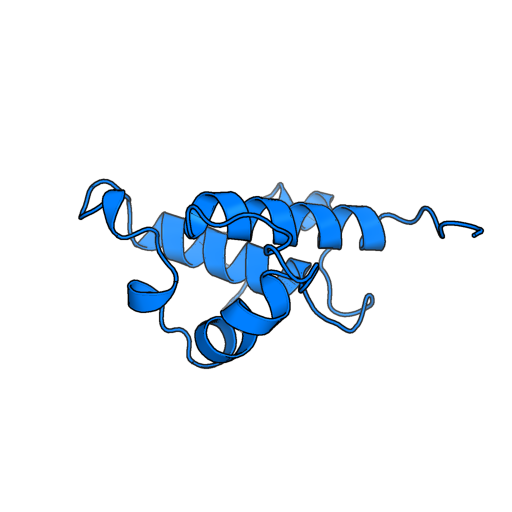 A CA 1
ATOM 662 C C . PRO A 1 84 ? 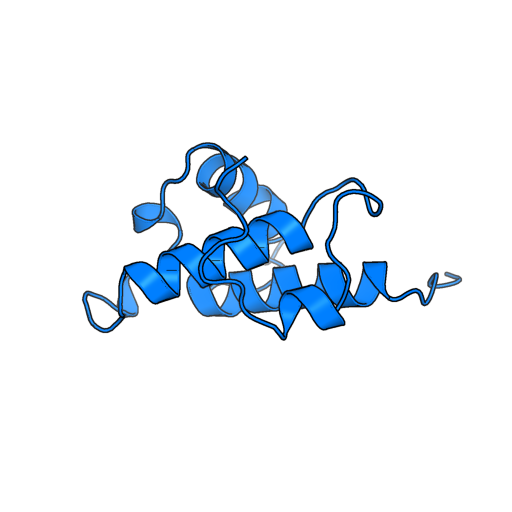8.259 -6.539 -6.044 1.00 94.06 84 PRO A C 1
ATOM 664 O O . PRO A 1 84 ? 7.887 -5.850 -7.002 1.00 94.06 84 PRO A O 1
ATOM 667 N N . ARG A 1 85 ? 8.453 -7.846 -6.189 1.00 92.31 85 ARG A N 1
ATOM 668 C CA . ARG A 1 85 ? 7.889 -8.656 -7.280 1.00 92.31 85 ARG A CA 1
ATOM 669 C C . ARG A 1 85 ? 6.419 -8.938 -6.998 1.00 92.31 85 ARG A C 1
ATOM 671 O O . ARG A 1 85 ? 6.033 -9.075 -5.842 1.00 92.31 85 ARG A O 1
ATOM 678 N N . MET A 1 86 ? 5.605 -9.118 -8.035 1.00 91.25 86 MET A N 1
ATOM 679 C CA . MET A 1 86 ? 4.187 -9.455 -7.851 1.00 91.25 86 MET A CA 1
ATOM 680 C C . MET A 1 86 ? 4.002 -10.750 -7.059 1.00 91.25 86 MET A C 1
ATOM 682 O O . MET A 1 86 ? 3.094 -10.841 -6.237 1.00 91.25 86 MET A O 1
ATOM 686 N N . SER A 1 87 ? 4.896 -11.727 -7.239 1.00 89.88 87 SER A N 1
ATOM 687 C CA . SER A 1 87 ? 4.884 -12.946 -6.429 1.00 89.88 87 SER A CA 1
ATOM 688 C C . SER A 1 87 ? 5.015 -12.640 -4.936 1.00 89.88 87 SER A C 1
ATOM 690 O O . SER A 1 87 ? 4.250 -13.186 -4.152 1.00 89.88 87 SER A O 1
ATOM 692 N N . GLU A 1 88 ? 5.917 -11.725 -4.563 1.00 87.94 88 GLU A N 1
ATOM 693 C CA . GLU A 1 88 ? 6.178 -11.322 -3.171 1.00 87.94 88 GLU A CA 1
ATOM 694 C C . GLU A 1 88 ? 5.008 -10.532 -2.576 1.00 87.94 88 GLU A C 1
ATOM 696 O O . GLU A 1 88 ? 4.705 -10.680 -1.399 1.00 87.94 88 GLU A O 1
ATOM 701 N N . VAL A 1 89 ? 4.318 -9.737 -3.400 1.00 86.31 89 VAL A N 1
ATOM 702 C CA . VAL A 1 89 ? 3.109 -8.996 -3.010 1.00 86.31 89 VAL A CA 1
ATOM 703 C C . VAL A 1 89 ? 1.954 -9.942 -2.670 1.00 86.31 89 VAL A C 1
ATOM 705 O O . VAL A 1 89 ? 1.234 -9.720 -1.701 1.00 86.31 89 VAL A O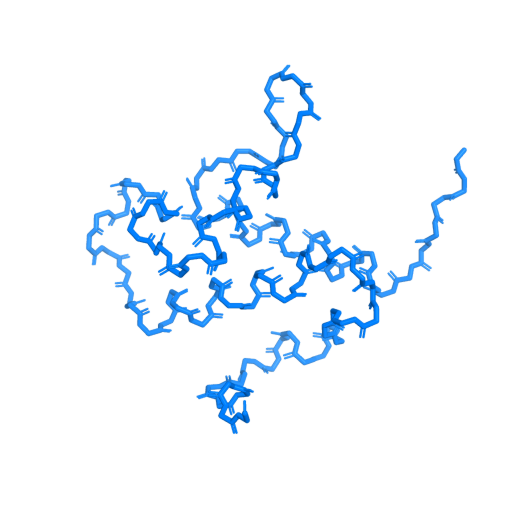 1
ATOM 708 N N . THR A 1 90 ? 1.765 -11.000 -3.465 1.00 77.62 90 THR A N 1
ATOM 709 C CA . THR A 1 90 ? 0.676 -11.972 -3.253 1.00 77.62 90 THR A CA 1
ATOM 710 C C . THR A 1 90 ? 0.963 -12.954 -2.124 1.00 77.62 90 THR A C 1
ATOM 712 O O . THR A 1 90 ? 0.044 -13.415 -1.448 1.00 77.62 90 THR A O 1
ATOM 715 N N . THR A 1 91 ? 2.236 -13.266 -1.888 1.00 69.44 91 THR A N 1
ATOM 716 C CA . THR A 1 91 ? 2.662 -14.024 -0.718 1.00 69.44 91 THR A CA 1
ATOM 717 C C . THR A 1 91 ? 2.828 -13.049 0.435 1.00 69.44 91 THR A C 1
ATOM 719 O O . THR A 1 91 ? 3.953 -12.672 0.744 1.00 69.44 91 THR A O 1
ATOM 722 N N . GLN A 1 92 ? 1.714 -12.616 1.037 1.00 58.16 92 GLN A N 1
ATOM 723 C CA . GLN A 1 92 ? 1.724 -11.820 2.268 1.00 58.16 92 GLN A CA 1
ATOM 724 C C . GLN A 1 92 ? 2.799 -12.357 3.222 1.00 58.16 92 GLN A C 1
ATOM 726 O O . GLN A 1 92 ? 2.664 -13.466 3.751 1.00 58.16 92 GLN A O 1
ATOM 731 N N . PRO A 1 93 ? 3.875 -11.603 3.465 1.00 47.41 93 PRO A N 1
ATOM 732 C CA . PRO A 1 93 ? 4.833 -11.977 4.464 1.00 47.41 93 PRO A CA 1
ATOM 733 C C . PRO A 1 93 ? 4.360 -11.288 5.729 1.00 47.41 93 PRO A C 1
ATOM 735 O O . PRO A 1 93 ? 4.619 -10.102 5.915 1.00 47.41 93 PRO A O 1
ATOM 738 N N . LYS A 1 94 ? 3.762 -12.037 6.652 1.00 51.72 94 LYS A N 1
ATOM 739 C CA . LYS A 1 94 ? 3.587 -11.598 8.047 1.00 51.72 94 LYS A CA 1
ATOM 740 C C . LYS A 1 94 ? 4.919 -11.206 8.747 1.00 51.72 94 LYS A C 1
ATOM 742 O O . LYS A 1 94 ? 4.938 -11.030 9.953 1.00 51.72 94 LYS A O 1
ATOM 747 N N . TYR A 1 95 ? 6.048 -11.110 8.023 1.00 43.22 95 TYR A N 1
ATOM 748 C CA . TYR A 1 95 ? 7.410 -11.080 8.563 1.00 43.22 95 TYR A CA 1
ATOM 749 C C . TYR A 1 95 ? 8.493 -10.387 7.698 1.00 43.22 95 TYR A C 1
ATOM 751 O O . TYR A 1 95 ? 9.665 -10.522 8.034 1.00 43.22 95 TYR A O 1
ATOM 759 N N . ILE A 1 96 ? 8.197 -9.660 6.604 1.00 41.84 96 ILE A N 1
ATOM 760 C CA . ILE A 1 96 ? 9.282 -9.006 5.813 1.00 41.84 96 ILE A CA 1
ATOM 761 C C . ILE A 1 96 ? 9.747 -7.653 6.388 1.00 41.84 96 ILE A C 1
ATOM 763 O O . ILE A 1 96 ? 10.790 -7.151 5.980 1.00 41.84 96 ILE A O 1
ATOM 767 N N . VAL A 1 97 ? 9.098 -7.108 7.422 1.00 38.22 97 VAL A N 1
ATOM 768 C CA . VAL A 1 97 ? 9.627 -5.936 8.155 1.00 38.22 97 VAL A CA 1
ATOM 769 C C . VAL A 1 97 ? 10.180 -6.370 9.505 1.00 38.22 97 VAL A C 1
ATOM 771 O O . VAL A 1 97 ? 9.629 -6.100 10.564 1.00 38.22 97 VAL A O 1
ATOM 774 N N . ALA A 1 98 ? 11.284 -7.102 9.434 1.00 32.81 98 ALA A N 1
ATOM 775 C CA . ALA A 1 98 ? 12.231 -7.272 10.525 1.00 32.81 98 ALA A CA 1
ATOM 776 C C . ALA A 1 98 ? 13.640 -7.340 9.923 1.00 32.81 98 ALA A C 1
ATOM 778 O O . ALA A 1 98 ? 14.297 -8.377 9.979 1.00 32.81 98 ALA A O 1
ATOM 779 N N . LEU A 1 99 ? 14.072 -6.246 9.290 1.00 36.72 99 LEU A N 1
ATOM 780 C CA . LEU A 1 99 ? 15.478 -5.957 9.004 1.00 36.72 99 LEU A CA 1
ATOM 781 C C . LEU A 1 99 ? 15.758 -4.488 9.308 1.00 36.72 99 LEU A C 1
ATOM 783 O O . LEU A 1 99 ? 14.961 -3.642 8.845 1.00 36.72 99 LEU A O 1
#

Nearest PDB structures (foldseek):
  8ho6-assembly1_A  TM=8.970E-01  e=1.632E-05  Saccharum hybrid cultivar
  8peh-assembly1_B  TM=9.240E-01  e=1.093E-04  Lotus japonicus
  3tl8-assembly2_D  TM=8.088E-01  e=1.514E-04  Arabidopsis thaliana
  5uiq-assembly3_C  TM=8.627E-01  e=2.553E-03  Homo sapiens
  6cpy-assembly1_A  TM=8.354E-01  e=3.005E-03  Zea mays

Solvent-accessible surface area (backbone atoms only — not comparable to full-atom values): 5942 Å² total; per-residue (Å²): 134,85,78,79,87,46,72,53,53,56,32,28,54,48,14,45,51,45,48,25,66,47,34,71,45,60,56,50,49,98,82,70,46,51,42,62,73,70,43,44,66,34,60,77,65,66,39,57,81,82,48,40,31,76,89,50,73,80,78,66,60,66,70,60,49,52,53,51,51,52,51,22,52,40,22,55,40,88,53,60,82,71,25,65,53,65,70,57,65,73,51,72,61,99,66,77,89,78,126

Secondary structure (DSSP, 8-state):
------HHHHHHHHHHHHHHHHH---SB-TT--BHHHHHHHHHHTT-HHHHS-GGGTT-S-HHHHHHHHHHHHHHT-SSTTTSPPHHHHHS--TTS---

Radius of gyration: 13.67 Å; Cα contacts (8 Å, |Δi|>4): 98; chains: 1; bounding box: 32×32×40 Å